Protein AF-A0AAV1JYG6-F1 (afdb_monomer)

Secondary structure (DSSP, 8-state):
--GGG----------TTT--SSHHHHHHHHHHHHHHHHHH-TTS-EEEEEEE---TTTTSSHHHHHHHHHS--SEEEEEEEEPPTT----THHHHHHHHHHHHT-

Solvent-accessible surface area (backbone atoms only — not comparable to full-atom values): 6740 Å² total; per-residue (Å²): 132,73,69,87,79,50,94,75,81,89,84,90,83,77,55,76,91,78,50,67,93,38,37,65,54,51,34,50,54,54,49,54,50,52,50,55,53,42,69,78,41,81,85,58,66,42,74,46,76,46,82,39,62,75,46,51,63,51,69,51,42,70,65,43,59,49,52,58,73,72,50,90,59,76,53,69,42,80,43,82,45,62,59,58,93,91,60,89,79,56,78,69,56,56,56,52,54,53,52,52,58,61,72,72,107

Structure (mmCIF, N/CA/C/O backbone):
data_AF-A0AAV1JYG6-F1
#
_entry.id   AF-A0AAV1JYG6-F1
#
loop_
_atom_site.group_PDB
_atom_site.id
_atom_site.type_symbol
_atom_site.label_atom_id
_atom_site.label_alt_id
_atom_site.label_comp_id
_atom_site.label_asym_id
_atom_site.label_entity_id
_atom_site.label_seq_id
_atom_site.pdbx_PDB_ins_code
_atom_site.Cartn_x
_atom_site.Cartn_y
_atom_site.Cartn_z
_atom_site.occupancy
_atom_site.B_iso_or_equiv
_atom_site.auth_seq_id
_atom_site.auth_comp_id
_atom_site.auth_asym_id
_atom_site.auth_atom_id
_atom_site.pdbx_PDB_model_num
ATOM 1 N N . MET A 1 1 ? -19.902 1.207 4.226 1.00 44.38 1 MET A N 1
ATOM 2 C CA . MET A 1 1 ? -19.653 2.635 3.928 1.00 44.38 1 MET A CA 1
ATOM 3 C C . MET A 1 1 ? -18.158 2.737 3.684 1.00 44.38 1 MET A C 1
ATOM 5 O O . MET A 1 1 ? -17.431 2.175 4.483 1.00 44.38 1 MET A O 1
ATOM 9 N N . SER A 1 2 ? -17.699 3.250 2.542 1.00 57.34 2 SER A N 1
ATOM 10 C CA . SER A 1 2 ? -16.265 3.245 2.206 1.00 57.34 2 SER A CA 1
ATOM 11 C C . SER A 1 2 ? -15.504 4.277 3.041 1.00 57.34 2 SER A C 1
ATOM 13 O O . SER A 1 2 ? -15.941 5.428 3.095 1.00 57.34 2 SER A O 1
ATOM 15 N N . ASP A 1 3 ? -14.350 3.901 3.597 1.00 64.75 3 ASP A N 1
ATOM 16 C CA . ASP A 1 3 ? -13.492 4.779 4.418 1.00 64.75 3 ASP A CA 1
ATOM 17 C C . ASP A 1 3 ? -12.929 5.995 3.669 1.00 64.75 3 ASP A C 1
ATOM 19 O O . ASP A 1 3 ? -12.389 6.904 4.281 1.00 64.75 3 ASP A O 1
ATOM 23 N N . LEU A 1 4 ? -13.136 6.081 2.355 1.00 64.31 4 LEU A N 1
ATOM 24 C CA . LEU A 1 4 ? -12.763 7.225 1.521 1.00 64.31 4 LEU A CA 1
ATOM 25 C C . LEU A 1 4 ? -13.347 8.569 2.007 1.00 64.31 4 LEU A C 1
ATOM 27 O O . LEU A 1 4 ? -12.788 9.629 1.759 1.00 64.31 4 LEU A O 1
ATOM 31 N N . HIS A 1 5 ? -14.492 8.541 2.697 1.00 66.62 5 HIS A N 1
ATOM 32 C CA . HIS A 1 5 ? -15.103 9.745 3.276 1.00 66.62 5 HIS A CA 1
ATOM 33 C C . HIS A 1 5 ? -14.696 9.985 4.741 1.00 66.62 5 HIS A C 1
ATOM 35 O O . HIS A 1 5 ? -15.072 11.000 5.334 1.00 66.62 5 HIS A O 1
ATOM 41 N N . ALA A 1 6 ? -13.972 9.044 5.351 1.00 71.69 6 ALA A N 1
ATOM 42 C CA . ALA A 1 6 ? -13.484 9.187 6.710 1.00 71.69 6 ALA A CA 1
ATOM 43 C C . ALA A 1 6 ? -12.360 10.231 6.750 1.00 71.69 6 ALA A C 1
ATOM 45 O O . ALA A 1 6 ? -11.558 10.356 5.832 1.00 71.69 6 ALA A O 1
ATOM 46 N N . LYS A 1 7 ? -12.296 10.998 7.841 1.00 74.19 7 LYS A N 1
ATOM 47 C CA . LYS A 1 7 ? -11.249 12.012 8.062 1.00 74.19 7 LYS A CA 1
ATOM 48 C C . LYS A 1 7 ? -10.054 11.464 8.849 1.00 74.19 7 LYS A C 1
ATOM 50 O O . LYS A 1 7 ? -9.302 12.241 9.428 1.00 74.19 7 LYS A O 1
ATOM 55 N N . ASN A 1 8 ? -9.916 10.142 8.897 1.00 79.62 8 ASN A N 1
ATOM 56 C CA . ASN A 1 8 ? -8.841 9.464 9.607 1.00 79.62 8 ASN A CA 1
ATOM 57 C C . ASN A 1 8 ? -7.757 9.083 8.603 1.00 79.62 8 ASN A C 1
ATOM 59 O O . ASN A 1 8 ? -8.066 8.600 7.516 1.00 79.62 8 ASN A O 1
ATOM 63 N N . VAL A 1 9 ? -6.503 9.337 8.965 1.00 83.56 9 VAL A N 1
ATOM 64 C CA . VAL A 1 9 ? -5.345 9.075 8.113 1.00 83.56 9 VAL A CA 1
ATOM 65 C C . VAL A 1 9 ? -4.231 8.496 8.967 1.00 83.56 9 VAL A C 1
ATOM 67 O O . VAL A 1 9 ? -3.857 9.098 9.974 1.00 83.56 9 VAL A O 1
ATOM 70 N N . ASP A 1 10 ? -3.673 7.376 8.517 1.00 86.31 10 ASP A N 1
ATOM 71 C CA . ASP A 1 10 ? -2.504 6.747 9.118 1.00 86.31 10 ASP A CA 1
ATOM 72 C C . ASP A 1 10 ? -1.266 7.015 8.258 1.00 86.31 10 ASP A C 1
ATOM 74 O O . ASP A 1 10 ? -1.221 6.684 7.070 1.00 86.31 10 ASP A O 1
ATOM 78 N N . CYS A 1 11 ? -0.249 7.627 8.865 1.00 88.00 11 CYS A N 1
ATOM 79 C CA . CYS A 1 11 ? 1.020 7.930 8.211 1.00 88.00 11 CYS A CA 1
ATOM 80 C C . CYS A 1 11 ? 2.143 7.102 8.839 1.00 88.00 11 CYS A C 1
ATOM 82 O O . CYS A 1 11 ? 2.483 7.286 10.008 1.00 88.00 11 CYS A O 1
ATOM 84 N N . PHE A 1 12 ? 2.755 6.227 8.043 1.00 87.44 12 PHE A N 1
ATOM 85 C CA . PHE A 1 12 ? 3.910 5.435 8.457 1.00 87.44 12 PHE A CA 1
ATOM 86 C C . PHE A 1 12 ? 5.205 6.195 8.153 1.00 87.44 12 PHE A C 1
ATOM 88 O O . PHE A 1 12 ? 5.443 6.596 7.013 1.00 87.44 12 PHE A O 1
ATOM 95 N N . PHE A 1 13 ? 6.050 6.370 9.170 1.00 87.88 13 PHE A N 1
ATOM 96 C CA . PHE A 1 13 ? 7.358 7.015 9.062 1.00 87.88 13 PHE A CA 1
ATOM 97 C C . PHE A 1 13 ? 8.439 6.117 9.658 1.00 87.88 13 PHE A C 1
ATOM 99 O O . PHE A 1 13 ? 8.192 5.387 10.615 1.00 87.88 13 PHE A O 1
ATOM 106 N N . TRP A 1 14 ? 9.645 6.208 9.112 1.00 87.94 14 TRP A N 1
ATOM 107 C CA . TRP A 1 14 ? 10.835 5.548 9.637 1.00 87.94 14 TRP A CA 1
ATOM 108 C C . TRP A 1 14 ? 12.054 6.436 9.393 1.00 87.94 14 TRP A C 1
ATOM 110 O O . TRP A 1 14 ? 12.025 7.319 8.527 1.00 87.94 14 TRP A O 1
ATOM 120 N N . ASN A 1 15 ? 13.124 6.228 10.160 1.00 85.12 15 ASN A N 1
ATOM 121 C CA . ASN A 1 15 ? 14.370 6.945 9.927 1.00 85.12 15 ASN A CA 1
ATOM 122 C C . ASN A 1 15 ? 15.039 6.420 8.648 1.00 85.12 15 ASN A C 1
ATOM 124 O O . ASN A 1 15 ? 15.098 5.215 8.413 1.00 85.12 15 ASN A O 1
ATOM 128 N N . GLU A 1 16 ? 15.611 7.304 7.833 1.00 83.75 16 GLU A N 1
ATOM 129 C CA . GLU A 1 16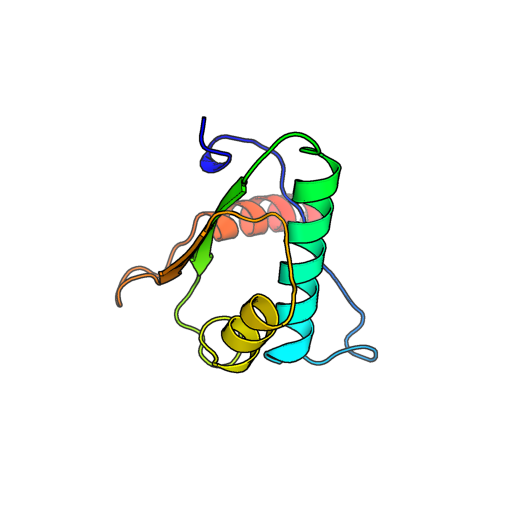 ? 16.336 6.919 6.616 1.00 83.75 16 GLU A CA 1
ATOM 130 C C . GLU A 1 16 ? 17.517 5.971 6.898 1.00 83.75 16 GLU A C 1
ATOM 132 O O . GLU A 1 16 ? 17.902 5.182 6.036 1.00 83.75 16 GLU A O 1
ATOM 137 N N . THR A 1 17 ? 18.062 5.983 8.120 1.00 85.12 17 THR A N 1
ATOM 138 C CA . THR A 1 17 ? 19.089 5.019 8.545 1.00 85.12 17 THR A CA 1
ATOM 139 C C . THR A 1 17 ? 18.544 3.616 8.822 1.00 85.12 17 THR A C 1
ATOM 141 O O . THR A 1 17 ? 19.313 2.659 8.827 1.00 85.12 17 THR A O 1
ATOM 144 N N . GLU A 1 18 ? 17.244 3.486 9.088 1.00 82.50 18 GLU A N 1
ATOM 145 C CA . GLU A 1 18 ? 16.587 2.234 9.488 1.00 82.50 18 GLU A CA 1
ATOM 146 C C . GLU A 1 18 ? 15.978 1.482 8.301 1.00 82.50 18 GLU A C 1
ATOM 148 O O . GLU A 1 18 ? 15.871 0.258 8.342 1.00 82.50 18 GLU A O 1
ATOM 153 N N . GLY A 1 19 ? 15.609 2.184 7.227 1.00 77.44 19 GLY A N 1
ATOM 154 C CA . GLY A 1 19 ? 14.946 1.570 6.080 1.00 77.44 19 GLY A CA 1
ATOM 155 C C . GLY A 1 19 ? 15.083 2.389 4.806 1.00 77.44 19 GLY A C 1
ATOM 156 O O . GLY A 1 19 ? 15.089 3.622 4.824 1.00 77.44 19 GLY A O 1
ATOM 157 N N . LYS A 1 20 ? 15.167 1.704 3.663 1.00 78.19 20 LYS A N 1
ATOM 158 C CA . LYS A 1 20 ? 15.220 2.367 2.357 1.00 78.19 20 LYS A CA 1
ATOM 159 C C . LYS A 1 20 ? 13.808 2.604 1.830 1.00 78.19 20 LYS A C 1
ATOM 161 O O . LYS A 1 20 ? 12.838 1.993 2.259 1.00 78.19 20 LYS A O 1
ATOM 166 N N . ARG A 1 21 ? 13.681 3.476 0.830 1.00 75.06 21 ARG A N 1
ATOM 167 C CA . ARG A 1 21 ? 12.415 3.696 0.105 1.00 75.06 21 ARG A CA 1
ATOM 168 C C . ARG A 1 21 ? 12.200 2.632 -0.974 1.00 75.06 21 ARG A C 1
ATOM 170 O O . ARG A 1 21 ? 12.010 2.976 -2.141 1.00 75.06 21 ARG A O 1
ATOM 177 N N . VAL A 1 22 ? 12.318 1.354 -0.613 1.00 77.88 22 VAL A N 1
ATOM 178 C CA . VAL A 1 22 ? 12.134 0.244 -1.555 1.00 77.88 22 VAL A CA 1
ATOM 179 C C . VAL A 1 22 ? 10.889 -0.574 -1.221 1.00 77.88 22 VAL A C 1
ATOM 181 O O . VAL A 1 22 ? 10.217 -0.385 -0.210 1.00 77.88 22 VAL A O 1
ATOM 184 N N . ALA A 1 23 ? 10.540 -1.452 -2.156 1.00 79.06 23 ALA A N 1
ATOM 185 C CA . ALA A 1 23 ? 9.333 -2.265 -2.155 1.00 79.06 23 ALA A CA 1
ATOM 186 C C . ALA A 1 23 ? 9.052 -3.030 -0.850 1.00 79.06 23 ALA A C 1
ATOM 188 O O . ALA A 1 23 ? 7.891 -3.282 -0.537 1.00 79.06 23 ALA A O 1
ATOM 189 N N . VAL A 1 24 ? 10.100 -3.447 -0.134 1.00 80.94 24 VAL A N 1
ATOM 190 C CA . VAL A 1 24 ? 9.985 -4.321 1.040 1.00 80.94 24 VAL A CA 1
ATOM 191 C C . VAL A 1 24 ? 9.473 -3.538 2.243 1.00 80.94 24 VAL A C 1
ATOM 193 O O . VAL A 1 24 ? 8.510 -3.962 2.873 1.00 80.94 24 VAL A O 1
ATOM 196 N N . GLU A 1 25 ? 10.057 -2.376 2.516 1.00 83.75 25 GLU A N 1
ATOM 197 C CA . GLU A 1 25 ? 9.671 -1.486 3.609 1.00 83.75 25 GLU A CA 1
ATOM 198 C C . GLU A 1 25 ? 8.236 -0.999 3.403 1.00 83.75 25 GLU A C 1
ATOM 200 O O . GLU A 1 25 ? 7.398 -1.113 4.296 1.00 83.75 25 GLU A O 1
ATOM 205 N N . ILE A 1 26 ? 7.905 -0.582 2.179 1.00 83.88 26 ILE A N 1
ATOM 206 C CA . ILE A 1 26 ? 6.536 -0.187 1.828 1.00 83.88 26 ILE A CA 1
ATOM 207 C C . ILE A 1 26 ? 5.570 -1.361 2.020 1.00 83.88 26 ILE A C 1
ATOM 209 O O . ILE A 1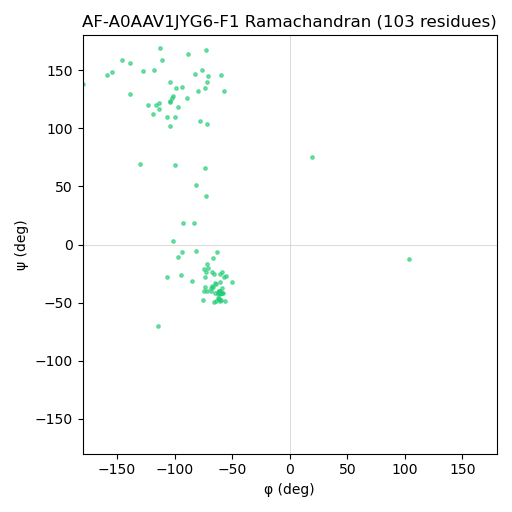 26 ? 4.487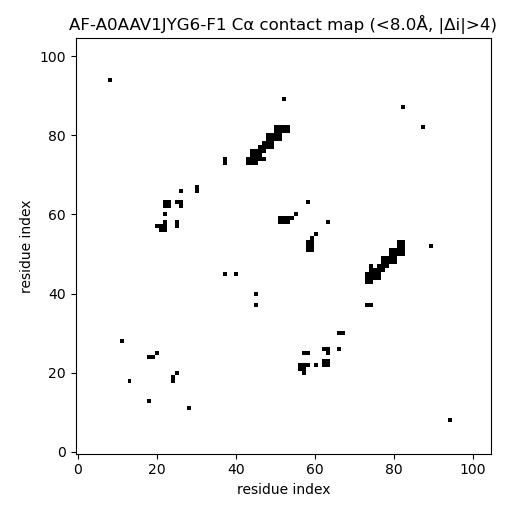 -1.179 2.572 1.00 83.88 26 ILE A O 1
ATOM 213 N N . GLY A 1 27 ? 5.967 -2.572 1.620 1.00 84.12 27 GLY A N 1
ATOM 214 C CA . GLY A 1 27 ? 5.170 -3.773 1.847 1.00 84.12 27 GLY A CA 1
ATOM 215 C C . GLY A 1 27 ? 4.924 -4.065 3.321 1.00 84.12 27 GLY A C 1
ATOM 216 O O . GLY A 1 27 ? 3.792 -4.384 3.680 1.00 84.12 27 GLY A O 1
ATOM 217 N N . SER A 1 28 ? 5.932 -3.888 4.180 1.00 85.38 28 SER A N 1
ATOM 218 C CA . SER A 1 28 ? 5.749 -4.043 5.626 1.00 85.38 28 SER A CA 1
ATOM 219 C C . SER A 1 28 ? 4.756 -3.031 6.196 1.00 85.38 28 SER A C 1
ATOM 221 O O . SER A 1 28 ? 3.862 -3.436 6.929 1.00 85.38 28 SER A O 1
ATOM 223 N N . CYS A 1 29 ? 4.813 -1.757 5.785 1.00 87.44 29 CYS A N 1
ATOM 224 C CA . CYS A 1 29 ? 3.840 -0.755 6.227 1.00 87.44 29 CYS A CA 1
ATOM 225 C C . CYS A 1 29 ? 2.409 -1.123 5.819 1.00 87.44 29 CYS A C 1
ATOM 227 O O . CYS A 1 29 ? 1.487 -1.004 6.623 1.00 87.44 29 CYS A O 1
ATOM 229 N N . VAL A 1 30 ? 2.210 -1.598 4.584 1.00 86.25 30 VAL A N 1
ATOM 230 C CA . VAL A 1 30 ? 0.871 -1.984 4.120 1.00 86.25 30 VAL A CA 1
ATOM 231 C C . VAL A 1 30 ? 0.355 -3.223 4.855 1.00 86.25 30 VAL A C 1
ATOM 233 O O . VAL A 1 30 ? -0.830 -3.282 5.173 1.00 86.25 30 VAL A O 1
ATOM 236 N N . LEU A 1 31 ? 1.218 -4.197 5.154 1.00 85.44 31 LEU A N 1
ATOM 237 C CA . LEU A 1 31 ? 0.837 -5.357 5.962 1.00 85.44 31 LEU A CA 1
ATOM 238 C C . LEU A 1 31 ? 0.447 -4.950 7.385 1.00 85.44 31 LEU A C 1
ATOM 240 O O . LEU A 1 31 ? -0.635 -5.323 7.828 1.00 85.44 31 LEU A O 1
ATOM 244 N N . SER A 1 32 ? 1.259 -4.126 8.054 1.00 87.88 32 SER A N 1
ATOM 245 C CA . SER A 1 32 ? 0.944 -3.622 9.395 1.00 87.88 32 SER A CA 1
ATOM 246 C C . SER A 1 32 ? -0.369 -2.841 9.422 1.00 87.88 32 SER A C 1
ATOM 248 O O . SER A 1 32 ? -1.153 -2.986 10.355 1.00 87.88 32 SER A O 1
ATOM 250 N N . PHE A 1 33 ? -0.661 -2.065 8.374 1.00 87.94 33 PHE A N 1
ATOM 251 C CA . PHE A 1 33 ? -1.955 -1.401 8.242 1.00 87.94 33 PHE A CA 1
ATOM 252 C C . PHE A 1 33 ? -3.113 -2.408 8.174 1.00 87.94 33 PHE A C 1
ATOM 254 O O . PHE A 1 33 ? -4.100 -2.260 8.886 1.00 87.94 33 PHE A O 1
ATOM 261 N N . ILE A 1 34 ? -3.002 -3.460 7.357 1.00 84.56 34 ILE A N 1
ATOM 262 C CA . ILE A 1 34 ? -4.050 -4.489 7.259 1.00 84.56 34 ILE A CA 1
ATOM 263 C C . ILE A 1 34 ? -4.240 -5.210 8.601 1.00 84.56 34 ILE A C 1
ATOM 265 O O . ILE A 1 34 ? -5.379 -5.448 8.998 1.00 84.56 34 ILE A O 1
ATOM 269 N N . GLU A 1 35 ? -3.157 -5.524 9.314 1.00 84.75 35 GLU A N 1
ATOM 270 C CA . GLU A 1 35 ? -3.210 -6.129 10.651 1.00 84.75 35 GLU A CA 1
ATOM 271 C C . GLU A 1 35 ? -3.962 -5.237 11.645 1.00 84.75 35 GLU A C 1
ATOM 273 O O . GLU A 1 35 ? -4.905 -5.705 12.284 1.00 84.75 35 GLU A O 1
ATOM 278 N N . MET A 1 36 ? -3.645 -3.938 11.695 1.00 86.00 36 MET A N 1
ATOM 279 C CA . MET A 1 36 ? -4.378 -2.967 12.518 1.00 86.00 36 MET A CA 1
ATOM 280 C C . MET A 1 36 ? -5.872 -2.924 12.165 1.00 86.00 36 MET A C 1
ATOM 282 O O . MET A 1 36 ? -6.732 -2.882 13.048 1.00 86.00 36 MET A O 1
ATOM 286 N N . GLN A 1 37 ? -6.215 -2.972 10.874 1.00 84.06 37 GLN A N 1
ATOM 287 C CA . GLN A 1 37 ? -7.616 -2.989 10.448 1.00 84.06 37 GLN A CA 1
ATOM 288 C C . GLN A 1 37 ? -8.337 -4.282 10.857 1.00 84.06 37 GLN A C 1
ATOM 290 O O . GLN A 1 37 ? -9.512 -4.223 11.228 1.00 84.06 37 GLN A O 1
ATOM 295 N N . LEU A 1 38 ? -7.647 -5.427 10.823 1.00 81.25 38 LEU A N 1
ATOM 296 C CA . LEU A 1 38 ? -8.171 -6.725 11.261 1.00 81.25 38 LEU A CA 1
ATOM 297 C C . LEU A 1 38 ? -8.397 -6.783 12.773 1.00 81.25 38 LEU A C 1
ATOM 299 O O . LEU A 1 38 ? -9.415 -7.318 13.210 1.00 81.25 38 LEU A O 1
ATOM 303 N N . GLU A 1 39 ? -7.493 -6.213 13.571 1.00 84.19 39 GLU A N 1
ATOM 304 C CA . GLU A 1 39 ? -7.659 -6.111 15.027 1.00 84.19 39 GLU A CA 1
ATOM 305 C C . GLU A 1 39 ? -8.895 -5.285 15.400 1.00 84.19 39 GLU A C 1
ATOM 307 O O . GLU A 1 39 ? -9.662 -5.670 16.283 1.00 84.19 39 GLU A O 1
ATOM 312 N N . ASN A 1 40 ? -9.139 -4.196 14.667 1.00 81.62 40 ASN A N 1
ATOM 313 C CA . ASN A 1 40 ? -10.324 -3.358 14.841 1.00 81.62 40 ASN A CA 1
ATOM 314 C C . ASN A 1 40 ? -11.626 -4.024 14.348 1.00 81.62 40 ASN A C 1
ATOM 316 O O . ASN A 1 40 ? -12.715 -3.595 14.733 1.00 81.62 40 ASN A O 1
ATOM 320 N N . HIS A 1 41 ? -11.539 -5.081 13.531 1.00 78.25 41 HIS A N 1
ATOM 321 C CA . HIS A 1 41 ? -12.689 -5.791 12.958 1.00 78.25 41 HIS A CA 1
ATOM 322 C C . HIS A 1 41 ? -12.577 -7.315 13.162 1.00 78.25 41 HIS A C 1
ATOM 324 O O . HIS A 1 41 ? -12.452 -8.078 12.201 1.00 78.25 41 HIS A O 1
ATOM 330 N N . PRO A 1 42 ? -12.695 -7.804 14.411 1.00 68.69 42 PRO A N 1
ATOM 331 C CA . PRO A 1 42 ? -12.457 -9.209 14.752 1.00 68.69 42 PRO A CA 1
ATOM 332 C C . PRO A 1 42 ? -13.473 -10.194 14.142 1.00 68.69 42 PRO A C 1
ATOM 334 O O . PRO A 1 42 ? -13.266 -11.407 14.206 1.00 68.69 42 PRO A O 1
ATOM 337 N N . SER A 1 43 ? -14.583 -9.692 13.588 1.00 67.94 43 SER A N 1
ATOM 338 C CA . SER A 1 43 ? -15.774 -10.470 13.229 1.00 67.94 43 SER A CA 1
ATOM 339 C C . SER A 1 43 ? -15.879 -10.908 11.767 1.00 67.94 43 SER A C 1
ATOM 341 O O . SER A 1 43 ? -16.768 -11.706 11.479 1.00 67.94 43 SER A O 1
ATOM 343 N N . GLY A 1 44 ? -15.055 -10.429 10.829 1.00 59.84 44 GLY A N 1
ATOM 344 C CA . GLY A 1 44 ? -15.274 -10.846 9.443 1.00 59.84 44 GLY A CA 1
ATOM 345 C C . GLY A 1 44 ? -14.316 -10.304 8.400 1.00 59.84 44 GLY A C 1
ATOM 346 O O . GLY A 1 44 ? -13.996 -9.122 8.394 1.00 59.84 44 GLY A O 1
ATOM 347 N N . ASP A 1 45 ? -13.931 -11.211 7.502 1.00 71.19 45 ASP A N 1
ATOM 348 C CA . ASP A 1 45 ? -13.855 -11.045 6.051 1.00 71.19 45 ASP A CA 1
ATOM 349 C C . ASP A 1 45 ? -13.819 -9.592 5.559 1.00 71.19 45 ASP A C 1
ATOM 351 O O . ASP A 1 45 ? -14.802 -9.058 5.038 1.00 71.19 45 ASP A O 1
ATOM 355 N N . ILE A 1 46 ? -12.660 -8.953 5.714 1.00 79.81 46 ILE A N 1
ATOM 356 C CA . ILE A 1 46 ? -12.445 -7.588 5.231 1.00 79.81 46 ILE A CA 1
ATOM 357 C C . ILE A 1 46 ? -12.167 -7.638 3.728 1.00 79.81 46 ILE A C 1
ATOM 359 O O . ILE A 1 46 ? -11.341 -8.427 3.266 1.00 79.81 46 ILE A O 1
ATOM 363 N N . ASP A 1 47 ? -12.847 -6.783 2.968 1.00 83.06 47 ASP A N 1
ATOM 364 C CA . ASP A 1 47 ? -12.553 -6.518 1.561 1.00 83.06 47 ASP A CA 1
ATOM 365 C C . ASP A 1 47 ? -11.746 -5.210 1.474 1.00 83.06 47 ASP A C 1
ATOM 367 O O . ASP A 1 47 ? -12.269 -4.124 1.730 1.00 83.06 47 ASP A O 1
ATOM 371 N N . VAL A 1 48 ? -10.458 -5.308 1.136 1.00 84.69 48 VAL A N 1
ATOM 372 C CA . VAL A 1 48 ? -9.528 -4.169 1.102 1.00 84.69 48 VAL A CA 1
ATOM 373 C C . VAL A 1 48 ? -9.325 -3.704 -0.338 1.00 84.69 48 VAL A C 1
ATOM 375 O O . VAL A 1 48 ? -8.969 -4.487 -1.220 1.00 84.69 48 VAL A O 1
ATOM 378 N N . ILE A 1 49 ? -9.520 -2.407 -0.589 1.00 86.75 49 ILE A N 1
ATOM 379 C CA . ILE A 1 49 ? -9.276 -1.787 -1.896 1.00 86.75 49 ILE A CA 1
ATOM 380 C C . ILE A 1 49 ? -8.201 -0.717 -1.739 1.00 86.75 49 ILE A C 1
ATOM 382 O O . ILE A 1 49 ? -8.440 0.326 -1.137 1.00 86.75 49 ILE A O 1
ATOM 386 N N . PHE A 1 50 ? -7.038 -0.955 -2.337 1.00 86.38 50 PHE A N 1
ATOM 387 C CA . PHE A 1 50 ? -5.953 0.013 -2.403 1.00 86.38 50 PHE A CA 1
ATOM 388 C C . PHE A 1 50 ? -6.023 0.823 -3.695 1.00 86.38 50 PHE A C 1
ATOM 390 O O . PHE A 1 50 ? -6.186 0.266 -4.783 1.00 86.38 50 PHE A O 1
ATOM 397 N N . TYR A 1 51 ? -5.844 2.136 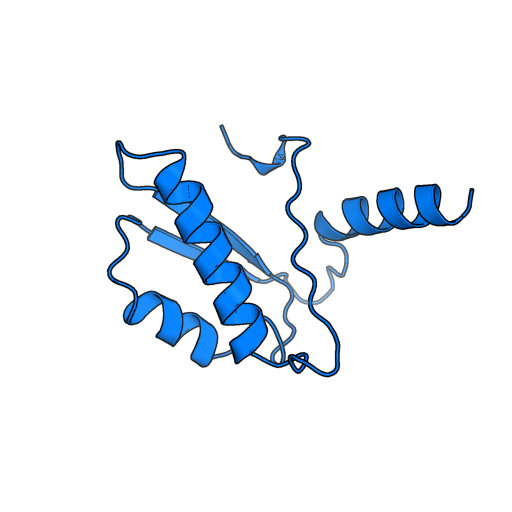-3.572 1.00 84.62 51 TYR A N 1
ATOM 398 C CA . TYR A 1 51 ? -5.618 3.045 -4.692 1.00 84.62 51 TYR A CA 1
ATOM 399 C C . TYR A 1 51 ? -4.152 3.465 -4.678 1.00 84.62 51 T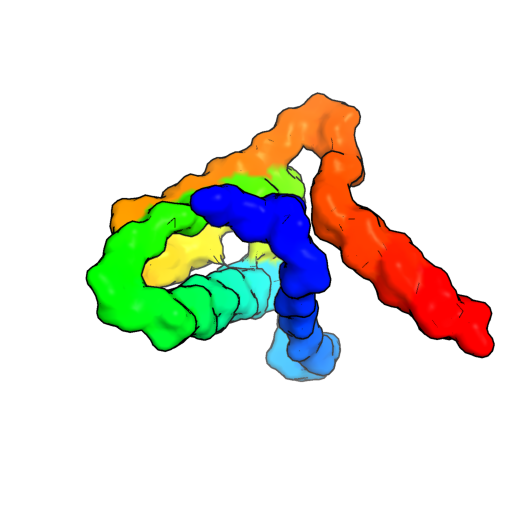YR A C 1
ATOM 401 O O . TYR A 1 51 ? -3.706 4.171 -3.775 1.00 84.62 51 TYR A O 1
ATOM 409 N N . SER A 1 52 ? -3.400 2.985 -5.662 1.00 81.94 52 SER A N 1
ATOM 410 C CA . SER A 1 52 ? -1.952 3.155 -5.742 1.00 81.94 52 SER A CA 1
ATOM 411 C C . SER A 1 52 ? -1.548 3.939 -6.985 1.00 81.94 52 SER A C 1
ATOM 413 O O . SER A 1 52 ? -2.190 3.871 -8.041 1.00 81.94 52 SER A O 1
ATOM 415 N N . ASP A 1 53 ? -0.442 4.663 -6.871 1.00 80.00 53 ASP A N 1
ATOM 416 C CA . ASP A 1 53 ? 0.223 5.253 -8.018 1.00 80.00 53 ASP A CA 1
ATOM 417 C C . ASP A 1 53 ? 0.932 4.167 -8.855 1.00 80.00 53 ASP A C 1
ATOM 419 O O . ASP A 1 53 ? 1.069 3.004 -8.468 1.00 80.00 53 ASP A O 1
ATOM 423 N N . ASN A 1 54 ? 1.370 4.522 -10.064 1.00 76.06 54 ASN A N 1
ATOM 424 C CA . ASN A 1 54 ? 2.083 3.583 -10.938 1.00 76.06 54 ASN A CA 1
ATOM 425 C C . ASN A 1 54 ? 3.586 3.478 -10.624 1.00 76.06 54 ASN A C 1
ATOM 427 O O . ASN A 1 54 ? 4.348 3.019 -11.480 1.00 76.06 54 ASN A O 1
ATOM 431 N N . CYS A 1 55 ? 4.046 3.896 -9.443 1.00 75.69 55 CYS A N 1
ATOM 432 C CA . CYS A 1 55 ? 5.465 3.872 -9.122 1.00 75.69 55 CYS A CA 1
ATOM 433 C C . CYS A 1 55 ? 5.945 2.426 -8.911 1.00 75.69 55 CYS A C 1
ATOM 435 O O . CYS A 1 55 ? 5.710 1.799 -7.875 1.00 75.69 55 CYS A O 1
ATOM 437 N N . CYS A 1 56 ? 6.651 1.876 -9.906 1.00 67.62 56 CYS A N 1
ATOM 438 C CA . CYS A 1 56 ? 7.155 0.498 -9.878 1.00 67.62 56 CYS A CA 1
ATOM 439 C C . CYS A 1 56 ? 8.125 0.224 -8.723 1.00 67.62 56 CYS A C 1
ATOM 441 O O . CYS A 1 56 ? 8.159 -0.888 -8.203 1.00 67.62 56 CYS A O 1
ATOM 443 N N . GLY A 1 57 ? 8.909 1.226 -8.311 1.00 64.12 57 GLY A N 1
ATOM 444 C CA . GLY A 1 57 ? 9.850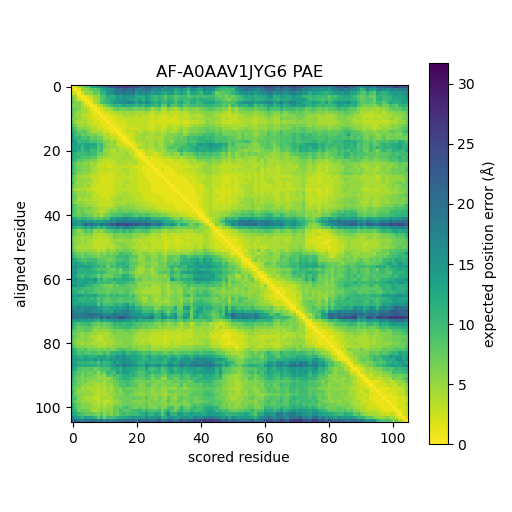 1.086 -7.196 1.00 64.12 57 GLY A CA 1
ATOM 445 C C . GLY A 1 57 ? 9.165 0.980 -5.832 1.00 64.12 57 GLY A C 1
ATOM 446 O O . GLY A 1 57 ? 9.767 0.467 -4.892 1.00 64.12 57 GLY A O 1
ATOM 447 N N . GLN A 1 58 ? 7.913 1.434 -5.742 1.00 68.94 58 GLN A N 1
ATOM 448 C CA . GLN A 1 58 ? 7.194 1.596 -4.486 1.00 68.94 58 GLN A CA 1
ATOM 449 C C . GLN A 1 58 ? 6.005 0.643 -4.394 1.00 68.94 58 GLN A C 1
ATOM 451 O O . GLN A 1 58 ? 6.049 -0.325 -3.642 1.00 68.94 58 GLN A O 1
ATOM 456 N N . GLN A 1 59 ? 4.967 0.876 -5.197 1.00 69.50 59 GLN A N 1
ATOM 457 C CA . GLN A 1 59 ? 3.667 0.223 -5.030 1.00 69.50 59 GLN A CA 1
ATOM 458 C C . GLN A 1 59 ? 3.396 -0.844 -6.096 1.00 69.50 59 GLN A C 1
ATOM 460 O O . GLN A 1 59 ? 2.711 -1.832 -5.842 1.00 69.50 59 GLN A O 1
ATOM 465 N N . LYS A 1 60 ? 3.972 -0.697 -7.295 1.00 71.44 60 LYS A N 1
ATOM 466 C CA . LYS A 1 60 ? 3.734 -1.617 -8.416 1.00 71.44 60 LYS A CA 1
ATOM 467 C C . LYS A 1 60 ? 4.864 -2.634 -8.572 1.00 71.44 60 LYS A C 1
ATOM 469 O O . LYS A 1 60 ? 5.613 -2.606 -9.548 1.00 71.44 60 LYS A O 1
ATOM 474 N N . ASN A 1 61 ? 4.988 -3.545 -7.608 1.00 74.75 61 ASN A N 1
ATOM 475 C CA . ASN A 1 61 ? 6.016 -4.586 -7.630 1.00 74.75 61 ASN A CA 1
ATOM 476 C C . ASN A 1 61 ? 5.499 -5.963 -7.175 1.00 74.75 61 ASN A C 1
ATOM 478 O O . ASN A 1 61 ? 4.525 -6.087 -6.437 1.00 74.75 61 ASN A O 1
ATOM 482 N N . LYS A 1 62 ? 6.197 -7.016 -7.617 1.00 72.25 62 LYS A N 1
ATOM 483 C CA . LYS A 1 62 ? 5.879 -8.417 -7.297 1.00 72.25 62 LYS A CA 1
ATOM 484 C C . LYS A 1 62 ? 6.079 -8.779 -5.821 1.00 72.25 62 LYS A C 1
ATOM 486 O O . LYS A 1 62 ? 5.482 -9.746 -5.358 1.00 72.25 62 LYS A O 1
ATOM 491 N N . TYR A 1 63 ? 6.921 -8.039 -5.100 1.00 73.06 63 TYR A N 1
ATOM 492 C CA . TYR A 1 63 ? 7.238 -8.328 -3.701 1.00 73.06 63 TYR A CA 1
ATOM 493 C C . TYR A 1 63 ? 6.047 -8.005 -2.798 1.00 73.06 63 TYR A C 1
ATOM 495 O O . TYR A 1 63 ? 5.706 -8.824 -1.955 1.00 73.06 63 TYR A O 1
ATOM 503 N N . LEU A 1 64 ? 5.350 -6.897 -3.065 1.00 75.81 64 LEU A N 1
ATOM 504 C CA . LEU A 1 64 ? 4.116 -6.516 -2.381 1.00 75.81 64 LEU A CA 1
ATOM 505 C C . LEU A 1 64 ? 3.020 -7.577 -2.569 1.00 75.81 64 LEU A C 1
ATOM 507 O O . LEU A 1 64 ? 2.446 -8.057 -1.599 1.00 75.81 64 LEU A O 1
ATOM 511 N N . LEU A 1 65 ? 2.799 -8.023 -3.811 1.00 74.94 65 LEU A N 1
ATOM 512 C CA . LEU A 1 65 ? 1.846 -9.102 -4.108 1.00 74.94 65 LEU A CA 1
ATOM 513 C C . LEU A 1 65 ? 2.211 -10.426 -3.425 1.00 74.94 65 LEU A C 1
ATOM 515 O O . LEU A 1 65 ? 1.333 -11.123 -2.923 1.00 74.94 65 LEU A O 1
ATOM 519 N N . THR A 1 66 ? 3.500 -10.773 -3.396 1.00 70.31 66 THR A N 1
ATOM 520 C CA . THR A 1 66 ? 3.965 -12.003 -2.737 1.00 70.31 66 THR A CA 1
ATOM 521 C C . THR A 1 66 ? 3.780 -11.919 -1.222 1.00 70.31 66 THR A C 1
ATOM 523 O O . THR A 1 66 ? 3.416 -12.913 -0.603 1.00 70.31 66 THR A O 1
ATOM 526 N N . ALA A 1 67 ? 3.964 -10.736 -0.629 1.00 73.69 67 ALA A N 1
ATOM 527 C CA . ALA A 1 67 ? 3.753 -10.510 0.796 1.00 73.69 67 ALA A CA 1
ATOM 528 C C . ALA A 1 67 ? 2.304 -10.826 1.212 1.00 73.69 67 ALA A C 1
ATOM 530 O O . ALA A 1 67 ? 2.097 -11.533 2.195 1.00 73.69 67 ALA A O 1
ATOM 531 N N . TYR A 1 68 ? 1.309 -10.428 0.410 1.00 73.00 68 TYR A N 1
ATOM 532 C CA . TYR A 1 68 ? -0.095 -10.783 0.665 1.00 73.00 68 TYR A CA 1
ATOM 533 C C . TYR A 1 68 ? -0.386 -12.280 0.554 1.00 73.00 68 TYR A C 1
ATOM 535 O O . TYR A 1 68 ? -1.240 -12.782 1.273 1.00 73.00 68 TYR A O 1
ATOM 543 N N . ALA A 1 69 ? 0.301 -12.997 -0.338 1.00 68.12 69 ALA A N 1
ATOM 544 C CA . ALA A 1 69 ? 0.073 -14.428 -0.540 1.00 68.12 69 ALA A CA 1
ATOM 545 C C . ALA A 1 69 ? 0.630 -15.293 0.604 1.00 68.12 69 ALA A C 1
ATOM 547 O O . ALA A 1 69 ? 0.128 -16.388 0.849 1.00 68.12 69 ALA A O 1
ATOM 548 N N . VAL A 1 70 ? 1.682 -14.824 1.282 1.00 63.84 70 VAL A N 1
ATOM 549 C CA 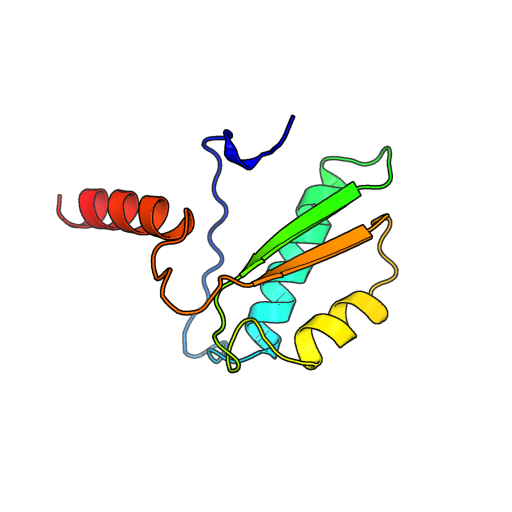. VAL A 1 70 ? 2.321 -15.538 2.401 1.00 63.84 70 VAL A CA 1
ATOM 550 C C . VAL A 1 70 ? 1.601 -15.264 3.722 1.00 63.84 70 VAL A C 1
ATOM 552 O O . VAL A 1 70 ? 1.551 -16.130 4.596 1.00 63.84 70 VAL A O 1
ATOM 555 N N . PHE A 1 71 ? 1.015 -14.078 3.869 1.00 66.38 71 PHE A N 1
ATOM 556 C CA . PHE A 1 71 ? 0.241 -13.720 5.045 1.00 66.38 71 PHE A CA 1
ATOM 557 C C . PHE A 1 71 ? -1.154 -14.357 4.982 1.00 66.38 71 PHE A C 1
ATOM 559 O O . PHE A 1 71 ? -2.023 -13.925 4.229 1.00 66.38 71 PHE A O 1
ATOM 566 N N . ASN A 1 72 ? -1.372 -15.395 5.796 1.00 57.97 72 ASN A N 1
ATOM 567 C CA . ASN A 1 72 ? -2.657 -16.087 5.947 1.00 57.97 72 ASN A CA 1
ATOM 568 C C . ASN A 1 72 ? -3.643 -15.216 6.751 1.00 57.97 72 ASN A C 1
ATOM 570 O O . ASN A 1 72 ? -3.970 -15.496 7.904 1.00 57.97 72 ASN A O 1
ATOM 574 N N . MET A 1 73 ? -4.026 -14.083 6.167 1.00 64.12 73 MET A N 1
ATOM 575 C CA . MET A 1 73 ? -4.894 -13.091 6.787 1.00 64.12 73 MET A CA 1
ATOM 576 C C . MET A 1 73 ? -6.360 -13.494 6.636 1.00 64.12 73 MET A C 1
ATOM 578 O O . MET A 1 73 ? -6.765 -14.039 5.612 1.00 64.12 73 MET A O 1
ATOM 582 N N . ARG A 1 74 ? -7.187 -13.149 7.632 1.00 69.56 74 ARG A N 1
ATOM 583 C CA . ARG A 1 74 ? -8.662 -13.235 7.570 1.00 69.56 74 ARG A CA 1
ATOM 584 C C . ARG A 1 74 ? -9.253 -12.140 6.663 1.00 69.56 74 ARG A C 1
ATOM 586 O O . ARG A 1 74 ? -10.219 -11.470 7.012 1.00 69.56 74 ARG A O 1
ATOM 593 N N . VAL A 1 75 ? -8.604 -11.896 5.531 1.00 74.38 75 VAL A N 1
ATOM 594 C CA . VAL A 1 75 ? -8.977 -10.889 4.542 1.00 74.38 75 VAL A CA 1
ATOM 595 C C . VAL A 1 75 ? -9.609 -11.636 3.387 1.00 74.38 75 VAL A C 1
ATOM 597 O O . VAL A 1 75 ? -9.015 -12.548 2.817 1.00 74.38 75 VAL A O 1
ATOM 600 N N . LYS A 1 76 ? -10.834 -11.254 3.054 1.00 79.25 76 LYS A N 1
ATOM 601 C CA . LYS A 1 76 ? -11.623 -11.921 2.025 1.00 79.25 76 LYS A CA 1
ATOM 602 C C . LYS A 1 76 ? -11.123 -11.585 0.628 1.00 79.25 76 LYS A C 1
ATOM 604 O O . LYS A 1 76 ? -11.066 -12.459 -0.235 1.00 79.25 76 LYS A O 1
ATOM 609 N N . SER A 1 77 ? -10.740 -10.330 0.399 1.00 82.62 77 SER A N 1
ATOM 610 C CA . SER A 1 77 ? -10.116 -9.919 -0.854 1.00 82.62 77 SER A CA 1
ATOM 611 C C . SER A 1 77 ? -9.227 -8.689 -0.684 1.00 82.62 77 SER A C 1
ATOM 613 O O . SER A 1 77 ? -9.492 -7.813 0.138 1.00 82.62 77 SER A O 1
ATOM 615 N N . ILE A 1 78 ? -8.169 -8.622 -1.494 1.00 84.75 78 ILE A N 1
ATOM 616 C CA . ILE A 1 78 ? -7.314 -7.442 -1.637 1.00 84.75 78 ILE A CA 1
ATOM 617 C C . ILE A 1 78 ? -7.318 -7.047 -3.111 1.00 84.75 78 ILE A C 1
ATOM 619 O O . ILE A 1 78 ? -6.921 -7.827 -3.976 1.00 84.75 78 ILE A O 1
ATOM 623 N N . THR A 1 79 ? -7.766 -5.829 -3.405 1.00 85.88 79 THR A N 1
ATOM 624 C CA . THR A 1 79 ? -7.805 -5.278 -4.763 1.00 85.88 79 THR A CA 1
ATOM 625 C C . THR A 1 79 ? -6.888 -4.067 -4.863 1.00 85.88 79 THR A C 1
ATOM 627 O O . THR A 1 79 ? -7.132 -3.059 -4.208 1.00 85.88 79 THR A O 1
ATOM 630 N N . HIS A 1 80 ? -5.883 -4.120 -5.738 1.00 85.31 80 HIS A N 1
ATOM 631 C CA . HIS A 1 80 ? -5.067 -2.951 -6.082 1.00 85.31 80 HIS A CA 1
ATOM 632 C C . HIS A 1 80 ? -5.573 -2.299 -7.362 1.00 85.31 80 HIS A C 1
ATOM 634 O O . HIS A 1 80 ? -5.543 -2.897 -8.440 1.00 85.31 80 HIS A O 1
ATOM 640 N N . LYS A 1 81 ? -6.006 -1.047 -7.249 1.00 85.69 81 LYS A N 1
ATOM 641 C CA . LYS A 1 81 ? -6.354 -0.188 -8.375 1.00 85.69 81 LYS A CA 1
ATOM 642 C C . LYS A 1 81 ? -5.212 0.787 -8.608 1.00 85.69 81 LYS A C 1
ATOM 644 O O . LYS A 1 81 ? -4.807 1.506 -7.700 1.00 85.69 81 LYS A O 1
ATOM 649 N N . PHE A 1 82 ? -4.715 0.816 -9.837 1.00 84.81 82 PHE A N 1
ATOM 650 C CA . PHE A 1 82 ? -3.670 1.744 -10.251 1.00 84.81 82 PHE A CA 1
ATOM 651 C C . PHE A 1 82 ? -4.273 2.866 -11.086 1.00 84.81 82 PHE A C 1
ATOM 653 O O . PHE A 1 82 ? -5.134 2.615 -11.934 1.00 84.81 82 PHE A O 1
ATOM 660 N N . LEU A 1 83 ? -3.803 4.093 -10.868 1.00 79.31 83 LEU A N 1
ATOM 661 C CA . LEU A 1 83 ? -4.225 5.247 -11.662 1.00 79.31 83 LEU A CA 1
ATOM 662 C C . LEU A 1 83 ? -3.892 5.047 -13.148 1.00 79.31 83 LEU A C 1
ATOM 664 O O . LEU A 1 83 ? -2.875 4.451 -13.504 1.00 79.31 83 LEU A O 1
ATOM 668 N N . ILE A 1 84 ? -4.737 5.554 -14.043 1.00 79.31 84 ILE A N 1
ATOM 669 C CA . ILE A 1 84 ? -4.424 5.602 -15.477 1.00 79.31 84 ILE A CA 1
ATOM 670 C C . ILE A 1 84 ? -3.424 6.729 -15.764 1.00 79.31 84 ILE A C 1
ATOM 672 O O . ILE A 1 84 ? -3.381 7.744 -15.066 1.00 79.31 84 ILE A O 1
ATOM 676 N N . ARG A 1 85 ? -2.595 6.562 -16.802 1.00 70.94 85 ARG A N 1
ATOM 677 C CA . ARG A 1 85 ? -1.641 7.606 -17.212 1.00 70.94 85 ARG A CA 1
ATOM 678 C C . ARG A 1 85 ? -2.395 8.904 -17.529 1.00 70.94 85 ARG A C 1
ATOM 680 O O . ARG A 1 85 ? -3.372 8.867 -18.268 1.00 70.94 85 ARG A O 1
ATOM 687 N N . GLY A 1 86 ? -1.920 10.028 -16.990 1.00 71.31 86 GLY A N 1
ATOM 688 C CA . GLY A 1 86 ? -2.538 11.352 -17.155 1.00 71.31 86 GLY A CA 1
ATOM 689 C C . GLY A 1 86 ? -3.322 11.848 -15.935 1.00 71.31 86 GLY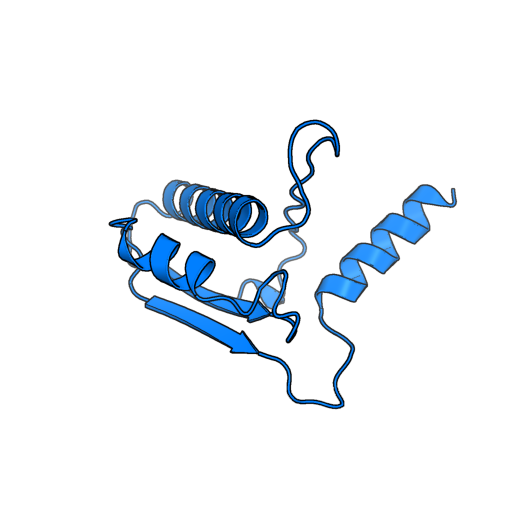 A C 1
ATOM 690 O O . GLY A 1 86 ? -3.620 13.034 -15.861 1.00 71.31 86 GLY A O 1
ATOM 691 N N . HIS A 1 87 ? -3.590 10.981 -14.955 1.00 68.88 87 HIS A N 1
ATOM 692 C CA . HIS A 1 87 ? -4.151 11.372 -13.663 1.00 68.88 87 HIS A CA 1
ATOM 693 C C . HIS A 1 87 ? -3.048 11.339 -12.603 1.00 68.88 87 HIS A C 1
ATOM 695 O O . HIS A 1 87 ? -2.645 10.269 -12.153 1.00 68.88 87 HIS A O 1
ATOM 701 N N . SER A 1 88 ? -2.537 12.520 -12.251 1.00 66.00 88 SER A N 1
ATOM 702 C CA . SER A 1 88 ? -1.412 12.689 -11.317 1.00 66.00 88 SER A CA 1
ATOM 703 C C . SER A 1 88 ? -1.840 13.100 -9.907 1.00 66.00 88 SER A C 1
ATOM 705 O O . SER A 1 88 ? -0.979 13.380 -9.083 1.00 66.00 88 SER A O 1
ATOM 707 N N . GLN A 1 89 ? -3.145 13.209 -9.650 1.00 69.06 89 GLN A N 1
ATOM 708 C CA . GLN A 1 89 ? -3.680 13.596 -8.347 1.00 69.06 89 GLN A CA 1
ATOM 709 C C . GLN A 1 89 ? -4.432 12.425 -7.729 1.00 69.06 89 GLN A C 1
ATOM 711 O O . GLN A 1 89 ? -5.379 11.907 -8.327 1.00 69.06 89 GLN A O 1
ATOM 716 N N . ASN A 1 90 ? -3.982 12.019 -6.548 1.00 74.19 90 ASN A N 1
ATOM 717 C CA . ASN A 1 90 ? -4.634 11.034 -5.698 1.00 74.19 90 ASN A CA 1
ATOM 718 C C . ASN A 1 90 ? -5.179 11.731 -4.445 1.00 74.19 90 ASN A C 1
ATOM 720 O O . ASN A 1 90 ? -4.692 12.783 -4.046 1.00 74.19 90 ASN A O 1
ATOM 724 N N . GLU A 1 91 ? -6.156 11.133 -3.769 1.00 72.94 91 GLU A N 1
ATOM 725 C CA . GLU A 1 91 ? -6.704 11.699 -2.530 1.00 72.94 91 GLU A CA 1
ATOM 726 C C . GLU A 1 91 ? -5.652 11.850 -1.419 1.00 72.94 91 GLU A C 1
ATOM 728 O O . GLU A 1 91 ? -5.762 12.750 -0.587 1.00 72.94 91 GLU A O 1
ATOM 733 N N . GLY A 1 92 ? -4.583 11.044 -1.454 1.00 72.19 92 GLY A N 1
ATOM 734 C CA . GLY A 1 92 ? -3.423 11.205 -0.570 1.00 72.19 92 GLY A CA 1
ATOM 735 C C . GLY A 1 92 ? -2.752 12.585 -0.667 1.00 72.19 92 GLY A C 1
ATOM 736 O O . GLY A 1 92 ? -2.239 13.082 0.334 1.00 72.19 92 GLY A O 1
ATOM 737 N N . ASP A 1 93 ? -2.830 13.266 -1.816 1.00 78.56 93 ASP A N 1
ATOM 738 C CA . ASP A 1 93 ? -2.253 14.607 -2.007 1.00 78.56 93 ASP A CA 1
ATOM 739 C C . ASP A 1 93 ? -2.947 15.675 -1.141 1.00 78.56 93 ASP A C 1
ATOM 741 O O . ASP A 1 93 ? -2.333 16.671 -0.740 1.00 78.56 93 ASP A O 1
ATOM 745 N N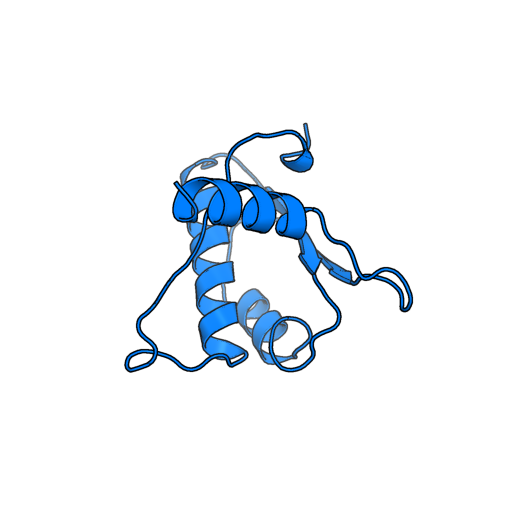 . ASN A 1 94 ? -4.214 15.447 -0.776 1.00 81.12 94 ASN A N 1
ATOM 746 C CA . ASN A 1 94 ? -4.946 16.308 0.152 1.00 81.12 94 ASN A CA 1
ATOM 747 C C . ASN A 1 94 ? -4.316 16.269 1.555 1.00 81.12 94 ASN A C 1
ATOM 749 O O . ASN A 1 94 ? -4.114 17.307 2.183 1.00 81.12 94 ASN A O 1
ATOM 753 N N . VAL A 1 95 ? -3.921 15.081 2.024 1.00 83.12 95 VAL A N 1
ATOM 754 C CA . VAL A 1 95 ? -3.257 14.911 3.326 1.00 83.12 95 VAL A CA 1
ATOM 755 C C . VAL A 1 95 ? -1.937 15.677 3.353 1.00 83.12 95 VAL A C 1
ATOM 757 O O . VAL A 1 95 ? -1.680 16.428 4.295 1.00 83.12 95 VAL A O 1
ATOM 760 N N . HIS A 1 96 ? -1.125 15.543 2.301 1.00 82.00 96 HIS A N 1
ATOM 761 C CA . HIS A 1 96 ? 0.136 16.275 2.178 1.00 82.00 96 HIS A CA 1
ATOM 762 C C . HIS A 1 96 ? -0.077 17.792 2.216 1.00 82.00 96 HIS A C 1
ATOM 764 O O . HIS A 1 96 ? 0.642 18.489 2.933 1.00 82.00 96 HIS A O 1
ATOM 770 N N . SER A 1 97 ? -1.114 18.288 1.534 1.00 83.56 97 SER A N 1
ATOM 771 C CA . SER A 1 97 ? -1.481 19.709 1.539 1.00 83.56 97 SER A CA 1
ATOM 772 C C . SER A 1 97 ? -1.857 20.209 2.940 1.00 83.56 97 SER A C 1
ATOM 774 O O . SER A 1 97 ? -1.480 21.314 3.335 1.00 83.56 97 SER A O 1
ATOM 776 N N . VAL A 1 98 ? -2.588 19.408 3.722 1.00 85.75 98 VAL A N 1
ATOM 777 C CA . VAL A 1 98 ? -2.928 19.751 5.112 1.00 85.75 98 VAL A CA 1
ATOM 778 C C . VAL A 1 98 ? -1.668 19.788 5.975 1.00 85.75 98 VAL A C 1
ATOM 780 O O . VAL A 1 98 ? -1.439 20.790 6.648 1.00 85.75 98 VAL A O 1
ATOM 783 N N . ILE A 1 99 ? -0.826 18.752 5.920 1.00 85.44 99 ILE A N 1
ATOM 784 C CA . ILE A 1 99 ? 0.424 18.683 6.696 1.00 85.44 99 ILE A CA 1
ATOM 785 C C . ILE A 1 99 ? 1.317 19.891 6.391 1.00 85.44 99 ILE A C 1
ATOM 787 O O . ILE A 1 99 ? 1.753 20.578 7.312 1.00 85.44 99 ILE A O 1
ATOM 791 N N . GLU A 1 100 ? 1.530 20.205 5.112 1.00 87.38 100 GLU A N 1
ATOM 792 C CA . GLU A 1 100 ? 2.368 21.329 4.686 1.00 87.38 100 GLU A CA 1
ATOM 793 C C . GLU A 1 100 ? 1.845 22.676 5.212 1.00 87.38 100 GLU A C 1
ATOM 795 O O . GLU A 1 100 ? 2.626 23.515 5.666 1.00 87.38 100 GLU A O 1
ATOM 800 N N . ASN A 1 101 ? 0.523 22.876 5.217 1.00 88.38 101 ASN A N 1
ATOM 801 C CA . ASN A 1 101 ? -0.094 24.074 5.790 1.00 88.38 101 ASN A CA 1
ATOM 802 C C . ASN A 1 101 ? 0.124 24.193 7.305 1.00 88.38 101 ASN A C 1
ATOM 804 O O . ASN A 1 101 ? 0.258 25.306 7.813 1.00 88.38 101 ASN A O 1
ATOM 808 N N . TYR A 1 102 ? 0.158 23.073 8.030 1.00 86.62 102 TYR A N 1
ATOM 809 C CA . TYR A 1 102 ? 0.460 23.072 9.462 1.00 86.62 102 TYR A CA 1
ATOM 810 C C . TYR A 1 102 ? 1.944 23.319 9.745 1.00 86.62 102 TYR A C 1
ATOM 812 O O . TYR A 1 102 ? 2.251 24.021 10.700 1.00 86.62 102 TYR A O 1
ATOM 820 N N . THR A 1 103 ? 2.860 22.796 8.924 1.00 82.56 103 THR A N 1
ATOM 821 C CA . THR A 1 103 ? 4.313 22.985 9.107 1.00 82.56 103 THR A CA 1
ATOM 822 C C . THR A 1 103 ? 4.789 24.400 8.760 1.00 82.56 103 THR A C 1
ATOM 824 O O . THR A 1 103 ? 5.831 24.831 9.240 1.00 82.56 103 THR A O 1
ATOM 827 N N . LYS A 1 104 ? 4.048 25.133 7.920 1.00 77.38 104 LYS A N 1
ATOM 828 C CA . LYS A 1 104 ? 4.369 26.521 7.539 1.00 77.38 104 LYS A CA 1
ATOM 829 C C . LYS A 1 104 ? 3.931 27.579 8.564 1.00 77.38 104 LYS A C 1
ATOM 831 O O . LYS A 1 104 ? 4.214 28.757 8.343 1.00 77.38 104 LYS A O 1
ATOM 836 N N . LYS A 1 105 ? 3.221 27.191 9.626 1.00 50.59 105 LYS A N 1
ATOM 837 C CA . LYS A 1 105 ? 2.899 28.062 10.767 1.00 50.59 105 LYS A CA 1
ATOM 838 C C . LYS A 1 105 ? 4.016 28.039 11.798 1.00 50.59 105 LYS A C 1
ATOM 840 O O . LYS A 1 105 ? 4.249 29.118 12.381 1.00 50.59 105 LYS A O 1
#

InterPro domains:
  IPR057191 Domain of unknown function DUF7869 [PF25273] (52-103)

Mean predicted aligned error: 7.59 Å

Foldseek 3Di:
DDCLPPPDDDDDDDDCVVDPQFAPVLLVVVVVVVVVVCVVPVDAAAAAEAEDEPPDRHDVDPVSVVSVVPPPDRHNYYHYDYDDPPDPDDPVVVVVVVVVVVVVD

Sequence (105 aa):
MSDLHAKNVDCFFWNETEGKRVAVEIGSCVLSFIEMQLENHPSGDIDVIFYSDNCCGQQKNKYLLTAYAVFNMRVKSITHKFLIRGHSQNEGDNVHSVIENYTKK

pLDDT: mean 77.44, std 8.84, range [44.38, 88.38]

Radius of gyration: 15.02 Å; Cα contacts (8 Å, |Δi|>4): 78; chains: 1; bounding box: 39×44×32 Å

Organism: NCBI:txid320188

Nearest PDB structures (foldseek):
  7epd-assembly1_B  TM=5.512E-01  e=1.055E+00  Homo sapiens
  7cfy-assembly2_C  TM=2.955E-01  e=5.750E-01  Escherichia coli K-12
  7cem-assembly1_B  TM=2.422E-01  e=4.062E+00  Escherichia coli K-12
  7cem-assembly1_A  TM=2.672E-01  e=5.690E+00  Escherichia coli K-12